Protein AF-A0A330L4J0-F1 (afdb_monomer_lite)

Foldseek 3Di:
DDDDDPPDDPLVVLCCVPPPDDDPPDDDDDDDDDDDDPDDCPVVSVVSSVVD

Radius of gyration: 12.1 Å; chains: 1; bounding box: 26×22×33 Å

Secondary structure (DSSP, 8-state):
-----TTS-HHHHHHHHHHT---SSS-----------SS--HHHHHHHHHH-

Organism: NCBI:txid1436998

Structure (mmCIF, N/CA/C/O backbone):
data_AF-A0A330L4J0-F1
#
_entry.id   AF-A0A330L4J0-F1
#
loop_
_atom_site.group_PDB
_atom_site.id
_atom_site.type_symbol
_atom_site.label_atom_id
_atom_site.label_alt_id
_atom_site.label_comp_id
_atom_site.label_asym_id
_atom_site.label_entity_id
_ato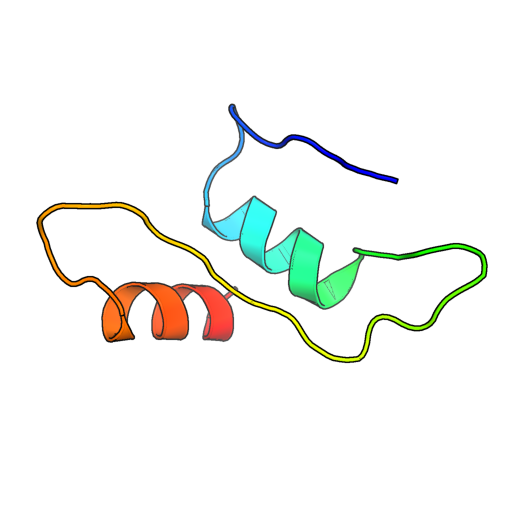m_site.label_seq_id
_atom_site.pdbx_PDB_ins_code
_atom_site.Cartn_x
_atom_site.Cartn_y
_atom_site.Cartn_z
_atom_site.occupancy
_atom_site.B_iso_or_equiv
_atom_site.auth_seq_id
_atom_site.auth_comp_id
_atom_site.auth_asym_id
_atom_site.auth_atom_id
_atom_site.pdbx_PDB_model_num
ATOM 1 N N . MET A 1 1 ? 15.482 -2.433 -4.020 1.00 73.50 1 MET A N 1
ATOM 2 C CA . MET A 1 1 ? 15.362 -0.976 -3.801 1.00 73.50 1 MET A CA 1
ATOM 3 C C . MET A 1 1 ? 14.339 -0.762 -2.703 1.00 73.50 1 MET A C 1
ATOM 5 O O . MET A 1 1 ? 13.327 -1.450 -2.727 1.00 73.50 1 MET A O 1
ATOM 9 N N . THR A 1 2 ? 14.618 0.133 -1.760 1.00 86.19 2 THR A N 1
ATOM 10 C CA . THR A 1 2 ? 13.700 0.490 -0.670 1.00 86.19 2 THR A CA 1
ATOM 11 C C . THR A 1 2 ? 13.474 1.993 -0.742 1.00 86.19 2 THR A C 1
ATOM 13 O O . THR A 1 2 ? 14.450 2.736 -0.841 1.00 86.19 2 THR A O 1
ATOM 16 N N . THR A 1 3 ? 12.218 2.429 -0.735 1.00 90.50 3 THR A N 1
ATOM 17 C CA . THR A 1 3 ? 11.833 3.843 -0.639 1.00 90.50 3 THR A CA 1
ATOM 18 C C . THR A 1 3 ? 11.197 4.097 0.724 1.00 90.50 3 THR A C 1
ATOM 20 O O . THR A 1 3 ? 10.653 3.179 1.340 1.00 90.50 3 THR A O 1
ATOM 23 N N . TRP A 1 4 ? 11.306 5.329 1.216 1.00 94.25 4 TRP A N 1
ATOM 24 C CA . TRP A 1 4 ? 10.787 5.746 2.517 1.00 94.25 4 TRP A CA 1
ATOM 25 C C . TRP A 1 4 ? 9.889 6.965 2.321 1.00 94.25 4 TRP A C 1
ATOM 27 O O . TRP A 1 4 ? 10.314 7.926 1.690 1.00 94.25 4 TRP A O 1
ATOM 37 N N . HIS A 1 5 ? 8.676 6.916 2.870 1.00 94.38 5 HIS A N 1
ATOM 38 C CA . HIS A 1 5 ? 7.632 7.931 2.687 1.00 94.38 5 HIS A CA 1
ATOM 39 C C . HIS A 1 5 ? 7.127 8.457 4.046 1.00 94.38 5 HIS A C 1
ATOM 41 O O . HIS A 1 5 ? 5.933 8.519 4.308 1.00 94.38 5 HIS A O 1
ATOM 47 N N . GLU A 1 6 ? 8.045 8.764 4.970 1.00 94.50 6 GLU A N 1
ATOM 48 C CA . GLU A 1 6 ? 7.716 9.100 6.370 1.00 94.50 6 GLU A CA 1
ATOM 49 C C . GLU A 1 6 ? 6.885 10.386 6.516 1.00 94.50 6 GLU A C 1
ATOM 51 O O . GLU A 1 6 ? 6.062 10.493 7.421 1.00 94.50 6 GLU A O 1
ATOM 56 N N . SER A 1 7 ? 7.099 11.365 5.636 1.00 94.81 7 SER A N 1
ATOM 57 C CA . SER A 1 7 ? 6.413 12.665 5.683 1.00 94.81 7 SER A CA 1
ATOM 58 C C . SER A 1 7 ? 5.201 12.755 4.753 1.00 94.81 7 SER A C 1
ATOM 60 O O . SER A 1 7 ? 4.611 13.827 4.627 1.00 94.81 7 SER A O 1
ATOM 62 N N . GLU A 1 8 ? 4.838 11.660 4.083 1.00 95.62 8 GLU A N 1
ATOM 63 C CA . GLU A 1 8 ? 3.742 11.642 3.116 1.00 95.62 8 GLU A CA 1
ATOM 64 C C . GLU A 1 8 ? 2.430 11.162 3.756 1.00 95.62 8 GLU A C 1
ATOM 66 O O . GLU A 1 8 ? 2.441 10.301 4.644 1.00 95.62 8 GLU A O 1
ATOM 71 N N . PRO A 1 9 ? 1.273 11.685 3.311 1.00 96.19 9 PRO A N 1
ATOM 72 C CA . PRO A 1 9 ? -0.021 11.156 3.716 1.00 96.19 9 PRO A CA 1
ATOM 73 C C . PRO A 1 9 ? -0.168 9.679 3.339 1.00 96.19 9 PRO A C 1
ATOM 75 O O . PRO A 1 9 ? 0.249 9.253 2.266 1.00 96.19 9 PRO A O 1
ATOM 78 N N . MET A 1 10 ? -0.841 8.900 4.189 1.00 94.94 10 MET A N 1
ATOM 79 C CA . MET A 1 10 ? -1.055 7.465 3.955 1.00 94.94 10 MET A CA 1
ATOM 80 C C . MET A 1 10 ? -1.738 7.166 2.611 1.00 94.94 10 MET A C 1
ATOM 82 O O . MET A 1 10 ? -1.393 6.183 1.964 1.00 94.94 10 MET A O 1
ATOM 86 N N . GLU A 1 11 ? -2.675 8.018 2.195 1.00 96.12 11 GLU A N 1
ATOM 87 C CA . GLU A 1 11 ? -3.382 7.915 0.913 1.00 96.12 11 GLU A CA 1
ATOM 88 C C . GLU A 1 11 ? -2.418 7.980 -0.280 1.00 96.12 11 GLU A C 1
ATOM 90 O O . GLU A 1 11 ? -2.443 7.095 -1.131 1.00 96.12 11 GLU A O 1
ATOM 95 N N . GLU A 1 12 ? -1.496 8.946 -0.287 1.00 97.00 12 GLU A N 1
ATOM 96 C CA . GLU A 1 12 ? -0.472 9.091 -1.332 1.00 97.00 12 GLU A CA 1
ATOM 97 C C . GLU A 1 12 ? 0.475 7.885 -1.361 1.00 97.00 12 GLU A C 1
ATOM 99 O O . GLU A 1 12 ? 0.774 7.338 -2.423 1.00 97.00 12 GLU A O 1
ATOM 104 N N . VAL A 1 13 ? 0.890 7.393 -0.189 1.00 96.38 13 VAL A N 1
ATOM 105 C CA . VAL A 1 13 ? 1.749 6.201 -0.090 1.00 96.38 13 VAL A CA 1
ATOM 106 C C . VAL A 1 13 ? 1.038 4.960 -0.634 1.00 96.3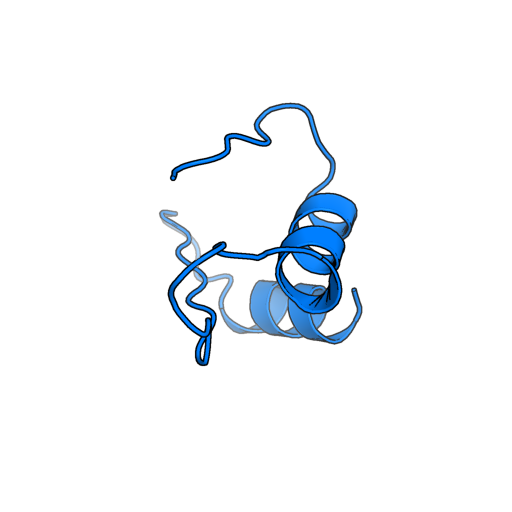8 13 VAL A C 1
ATOM 108 O O . VAL A 1 13 ? 1.637 4.137 -1.338 1.00 96.38 13 VAL A O 1
ATOM 111 N N . PHE A 1 14 ? -0.252 4.809 -0.334 1.00 97.12 14 PHE A N 1
ATOM 112 C CA . PHE A 1 14 ? -1.061 3.710 -0.849 1.00 97.12 14 PHE A CA 1
ATOM 113 C C . PHE A 1 14 ? -1.247 3.818 -2.361 1.00 97.12 14 PHE A C 1
ATOM 115 O O . PHE A 1 14 ? -0.960 2.839 -3.061 1.00 97.12 14 PHE A O 1
ATOM 122 N N . TRP A 1 15 ? -1.588 5.000 -2.875 1.00 96.62 15 TRP A N 1
ATOM 123 C CA . TRP A 1 15 ? -1.687 5.257 -4.308 1.00 96.62 15 TRP A CA 1
ATOM 124 C C . TRP A 1 15 ? -0.365 4.956 -5.027 1.00 96.62 15 TRP A C 1
ATOM 126 O O . TRP A 1 15 ? -0.360 4.225 -6.022 1.00 96.62 15 TRP A O 1
ATOM 136 N N . PHE A 1 16 ? 0.770 5.422 -4.489 1.00 96.00 16 PHE A N 1
ATOM 137 C CA . PHE A 1 16 ? 2.106 5.134 -5.015 1.00 96.00 16 PHE A CA 1
ATOM 138 C C . PHE A 1 16 ? 2.328 3.626 -5.137 1.00 96.00 16 PHE A C 1
ATOM 140 O O . PHE A 1 16 ? 2.653 3.118 -6.213 1.00 96.00 16 PHE A O 1
ATOM 147 N N . SER A 1 17 ? 2.104 2.896 -4.042 1.00 95.06 17 SER A N 1
ATOM 148 C CA . SER A 1 17 ? 2.363 1.456 -3.983 1.00 95.06 17 SER A CA 1
ATOM 149 C C . SER A 1 17 ? 1.486 0.632 -4.934 1.00 95.06 17 SER A C 1
ATOM 151 O O . SER A 1 17 ? 1.892 -0.448 -5.361 1.00 95.06 17 SER A O 1
ATOM 153 N N . LYS A 1 18 ? 0.298 1.139 -5.281 1.00 93.50 18 LYS A N 1
ATOM 154 C CA . LYS A 1 18 ? -0.665 0.501 -6.186 1.00 93.50 18 LYS A CA 1
ATOM 155 C C . LYS A 1 18 ? -0.393 0.818 -7.656 1.00 93.50 18 LYS A C 1
ATOM 157 O O . LYS A 1 18 ? -0.557 -0.060 -8.499 1.00 93.50 18 LYS A O 1
ATOM 162 N N . ASN A 1 19 ? 0.005 2.053 -7.959 1.00 93.81 19 ASN A N 1
ATOM 163 C CA . ASN A 1 19 ? -0.000 2.562 -9.330 1.00 93.81 19 ASN A CA 1
ATOM 164 C C . ASN A 1 19 ? 1.394 2.705 -9.942 1.00 93.81 19 ASN A C 1
ATOM 166 O O . ASN A 1 19 ? 1.558 2.445 -11.133 1.00 93.81 19 ASN A O 1
ATOM 170 N N . ILE A 1 20 ? 2.392 3.127 -9.160 1.00 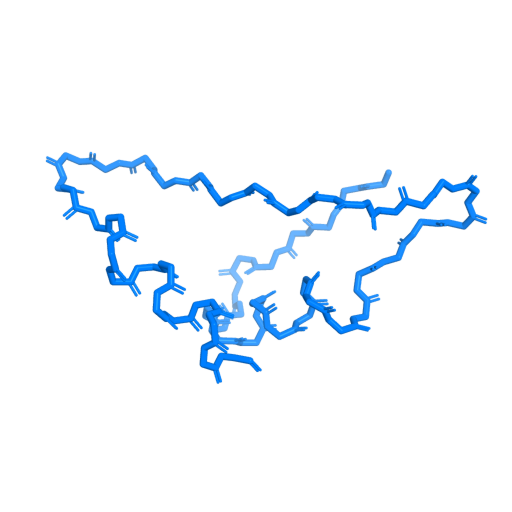94.81 20 ILE A N 1
ATOM 171 C CA . ILE A 1 20 ? 3.702 3.523 -9.705 1.00 94.81 20 ILE A CA 1
ATOM 172 C C . ILE A 1 20 ? 4.905 2.865 -9.022 1.00 94.81 20 ILE A C 1
ATOM 174 O O . ILE A 1 20 ? 6.027 3.000 -9.512 1.00 94.81 20 ILE A O 1
ATOM 178 N N . ALA A 1 21 ? 4.705 2.100 -7.945 1.00 94.56 21 ALA A N 1
ATOM 179 C CA . ALA A 1 21 ? 5.766 1.274 -7.381 1.00 94.56 21 ALA A CA 1
ATOM 180 C C . ALA A 1 21 ? 6.245 0.236 -8.404 1.00 94.56 21 ALA A C 1
ATOM 182 O O . ALA A 1 21 ? 5.482 -0.583 -8.918 1.00 94.56 21 ALA A O 1
ATOM 183 N N . PHE A 1 22 ? 7.543 0.263 -8.690 1.00 94.00 22 PHE A N 1
ATOM 184 C CA . PHE A 1 22 ? 8.140 -0.505 -9.772 1.00 94.00 22 PHE A CA 1
ATOM 185 C C . PHE A 1 22 ? 9.551 -0.969 -9.408 1.00 94.00 22 PHE A C 1
ATOM 187 O O . PHE A 1 22 ? 10.283 -0.294 -8.683 1.00 94.00 22 PHE A O 1
ATOM 194 N N . HIS A 1 23 ? 9.949 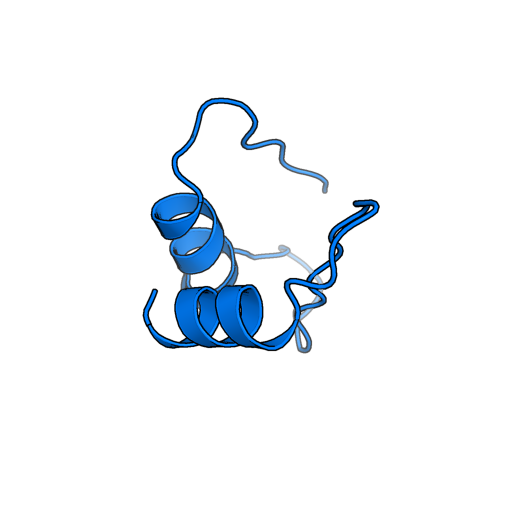-2.124 -9.944 1.00 92.75 23 HIS A N 1
ATOM 195 C CA . HIS A 1 23 ? 11.322 -2.610 -9.885 1.00 92.75 23 HIS A CA 1
ATOM 196 C C . HIS A 1 23 ? 11.823 -2.905 -11.308 1.00 92.75 23 HIS A C 1
ATOM 198 O O . HIS A 1 23 ? 11.151 -3.636 -12.036 1.00 92.75 23 HIS A O 1
ATOM 204 N N . PRO A 1 24 ? 13.015 -2.415 -11.709 1.00 93.25 24 PRO A N 1
ATOM 205 C CA . PRO A 1 24 ? 13.481 -2.464 -13.101 1.00 93.25 24 PRO A CA 1
ATOM 206 C C . PRO A 1 24 ? 13.641 -3.875 -13.669 1.00 93.25 24 PRO A C 1
ATOM 208 O O . PRO A 1 24 ? 13.615 -4.055 -14.882 1.00 93.25 24 PRO A O 1
ATOM 211 N N . THR A 1 25 ? 13.813 -4.877 -12.806 1.00 95.19 25 THR A N 1
ATOM 212 C CA . THR A 1 25 ? 14.088 -6.261 -13.218 1.00 95.19 25 THR A CA 1
ATOM 213 C C . THR A 1 25 ? 13.115 -7.297 -12.656 1.00 95.19 25 THR A C 1
ATOM 215 O O . THR A 1 25 ? 13.189 -8.458 -13.046 1.00 95.19 25 THR A O 1
ATOM 218 N N . VAL A 1 26 ? 12.212 -6.925 -11.739 1.00 93.44 26 VAL A N 1
ATOM 219 C CA . VAL A 1 26 ? 11.346 -7.885 -11.027 1.00 93.44 26 VAL A CA 1
ATOM 220 C C . VAL A 1 26 ? 9.909 -7.387 -11.046 1.00 93.44 26 VAL A C 1
ATOM 222 O O . VAL A 1 26 ? 9.643 -6.232 -10.733 1.00 93.44 26 VAL A O 1
ATOM 225 N N . LYS A 1 27 ? 8.961 -8.265 -11.379 1.00 92.94 27 LYS A N 1
ATOM 226 C CA . LYS A 1 27 ? 7.539 -7.924 -11.321 1.00 92.94 27 LYS A CA 1
ATOM 227 C C . LYS A 1 27 ? 7.047 -7.958 -9.876 1.00 92.94 27 LYS A C 1
ATOM 229 O O . LYS A 1 27 ? 7.137 -8.988 -9.211 1.00 92.94 27 LYS A O 1
ATOM 234 N N . LEU A 1 28 ? 6.468 -6.854 -9.418 1.00 92.38 28 LEU A N 1
ATOM 235 C CA . LEU A 1 28 ? 5.767 -6.795 -8.139 1.00 92.38 28 LEU A CA 1
ATOM 236 C C . LEU A 1 28 ? 4.356 -7.368 -8.334 1.00 92.38 28 LEU A C 1
ATOM 238 O O . LEU A 1 28 ? 3.545 -6.797 -9.056 1.00 92.38 28 LEU A O 1
ATOM 242 N N . GLY A 1 29 ? 4.093 -8.550 -7.771 1.00 92.31 29 GLY A N 1
ATOM 243 C CA . GLY A 1 29 ? 2.814 -9.261 -7.939 1.00 92.31 29 GLY A CA 1
ATOM 244 C C . GLY A 1 29 ? 1.913 -9.262 -6.704 1.00 92.31 29 GLY A C 1
ATOM 245 O O . GLY A 1 29 ? 0.767 -9.695 -6.784 1.00 92.31 29 GLY A O 1
ATOM 246 N N . ARG A 1 30 ? 2.429 -8.822 -5.554 1.00 92.88 30 ARG A N 1
ATOM 247 C CA . ARG A 1 30 ? 1.704 -8.813 -4.283 1.00 92.88 30 ARG A CA 1
ATOM 248 C C . ARG A 1 30 ? 2.175 -7.651 -3.422 1.00 92.88 30 ARG A C 1
ATOM 250 O O . ARG A 1 30 ? 3.373 -7.516 -3.188 1.00 92.88 30 ARG A O 1
ATOM 257 N N . THR A 1 31 ? 1.218 -6.899 -2.892 1.00 94.00 31 THR A N 1
ATOM 258 C CA . THR A 1 31 ? 1.447 -5.874 -1.868 1.00 94.00 31 THR A CA 1
ATOM 259 C C . THR A 1 31 ? 1.121 -6.453 -0.495 1.00 94.00 31 THR A C 1
ATOM 261 O O . THR A 1 31 ? 0.138 -7.180 -0.337 1.00 94.00 31 THR A O 1
ATOM 264 N N . VAL A 1 32 ? 1.959 -6.164 0.499 1.00 95.50 32 VAL A N 1
ATOM 265 C CA . VAL A 1 32 ? 1.748 -6.568 1.895 1.00 95.50 32 VAL A CA 1
ATOM 266 C C . VAL A 1 32 ? 1.751 -5.314 2.755 1.00 95.50 32 VAL A C 1
ATOM 268 O O . VAL A 1 32 ? 2.734 -4.578 2.763 1.00 95.50 32 VAL A O 1
ATOM 271 N N . LEU A 1 33 ? 0.657 -5.085 3.480 1.00 95.94 33 LEU A N 1
ATOM 272 C CA . LEU A 1 33 ? 0.539 -3.992 4.441 1.00 95.94 33 LEU A CA 1
ATOM 273 C C . LEU A 1 33 ? 0.905 -4.509 5.833 1.00 95.94 33 LEU A C 1
ATOM 275 O O . LEU A 1 33 ? 0.371 -5.525 6.278 1.00 95.94 33 LEU A O 1
ATOM 279 N N . VAL A 1 34 ? 1.807 -3.810 6.521 1.00 95.38 34 VAL A N 1
ATOM 280 C CA . VAL A 1 34 ? 2.236 -4.153 7.883 1.00 95.38 34 VAL A CA 1
ATOM 281 C C . VAL A 1 34 ? 1.991 -2.956 8.789 1.00 95.38 34 VAL A C 1
ATOM 283 O O . VAL A 1 34 ? 2.528 -1.876 8.561 1.00 95.38 34 VAL A O 1
ATOM 286 N N . 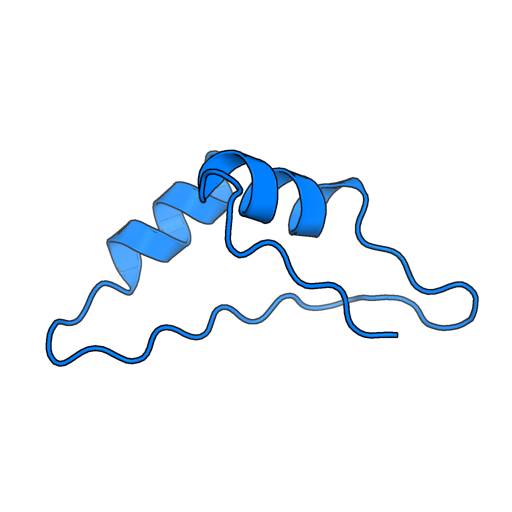HIS A 1 35 ? 1.193 -3.158 9.835 1.00 95.50 35 HIS A N 1
ATOM 287 C CA . HIS A 1 35 ? 0.908 -2.148 10.847 1.00 95.50 35 HIS A CA 1
ATOM 288 C C . HIS A 1 35 ? 1.197 -2.716 12.235 1.00 95.50 35 HIS A C 1
ATOM 290 O O . HIS A 1 35 ? 0.582 -3.698 12.648 1.00 95.50 35 HIS A O 1
ATOM 296 N N . ILE A 1 36 ? 2.141 -2.102 12.949 1.00 96.06 36 ILE A N 1
ATOM 297 C CA . ILE A 1 36 ? 2.541 -2.512 14.297 1.00 96.06 36 ILE A CA 1
ATOM 298 C C . ILE A 1 36 ? 1.883 -1.554 15.285 1.00 96.06 36 ILE A C 1
ATOM 300 O O . ILE A 1 36 ? 2.247 -0.384 15.370 1.00 96.06 36 ILE A O 1
ATOM 304 N N . SER A 1 37 ? 0.879 -2.044 16.006 1.00 96.25 37 SER A N 1
ATOM 305 C CA . SER A 1 37 ? 0.087 -1.255 16.947 1.00 96.25 37 SER A CA 1
ATOM 306 C C . SER A 1 37 ? -0.584 -2.169 17.966 1.00 96.25 37 SER A C 1
ATOM 308 O O . SER A 1 37 ? -0.855 -3.334 17.684 1.00 96.25 37 SER A O 1
ATOM 310 N N . SER A 1 38 ? -0.891 -1.632 19.147 1.00 97.25 38 SER A N 1
ATOM 311 C CA . SER A 1 38 ? -1.699 -2.323 20.159 1.00 97.25 38 SER A CA 1
ATOM 312 C C . SER A 1 38 ? -3.182 -2.418 19.779 1.00 97.25 38 SER A C 1
ATOM 314 O O . SER A 1 38 ? -3.930 -3.173 20.397 1.00 97.25 38 SER A O 1
ATOM 316 N N . ARG A 1 39 ? -3.623 -1.657 18.768 1.00 97.25 39 ARG A N 1
ATOM 317 C CA . ARG A 1 39 ? -4.999 -1.657 18.260 1.00 97.25 39 ARG A CA 1
ATOM 318 C C . ARG A 1 39 ? -5.061 -2.329 16.896 1.00 97.25 39 ARG A C 1
ATOM 320 O O . ARG A 1 39 ? -4.314 -1.964 15.991 1.00 97.25 39 ARG A O 1
ATOM 327 N N . ASN A 1 40 ? -6.009 -3.250 16.732 1.00 96.25 40 ASN A N 1
ATOM 328 C CA . ASN A 1 40 ? -6.290 -3.836 15.428 1.00 96.25 40 ASN A CA 1
ATOM 329 C C . ASN A 1 40 ? -6.949 -2.789 14.508 1.00 96.25 40 ASN A C 1
ATOM 331 O O . ASN A 1 40 ? -8.003 -2.250 14.844 1.00 96.25 40 ASN A O 1
ATOM 335 N N . LYS A 1 41 ? -6.312 -2.518 13.363 1.00 96.62 41 LYS A N 1
ATOM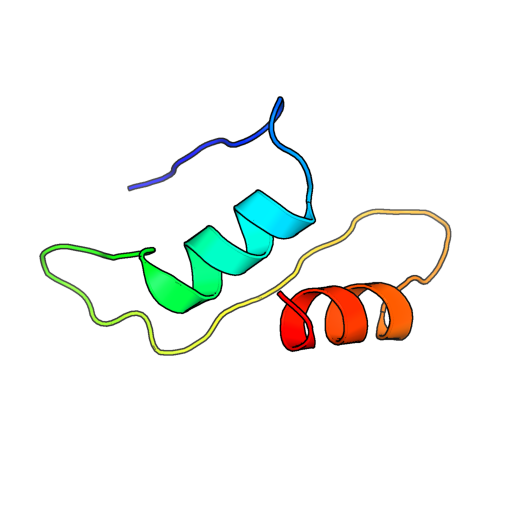 336 C CA . LYS A 1 41 ? -6.787 -1.624 12.293 1.00 96.62 41 LYS A CA 1
ATOM 337 C C . LYS A 1 41 ? -6.881 -2.315 10.927 1.00 96.62 41 LYS A C 1
ATOM 339 O O . LYS A 1 41 ? -6.876 -1.646 9.900 1.00 96.62 41 LYS A O 1
ATOM 344 N N . HIS A 1 42 ? -6.925 -3.646 10.905 1.00 96.44 42 HIS A N 1
ATOM 345 C CA . HIS A 1 42 ? -6.877 -4.442 9.678 1.00 96.44 42 HIS A CA 1
ATOM 346 C C . HIS A 1 42 ? -7.872 -3.961 8.607 1.00 96.44 42 HIS A C 1
ATOM 348 O O . HIS A 1 42 ? -7.459 -3.609 7.503 1.00 96.44 42 HIS A O 1
ATOM 354 N N . ASP A 1 43 ? -9.158 -3.870 8.950 1.00 97.81 43 ASP A N 1
ATOM 355 C CA . ASP A 1 43 ? -10.206 -3.542 7.974 1.00 97.81 43 ASP A CA 1
ATOM 356 C C . ASP A 1 43 ? -10.170 -2.067 7.546 1.00 97.81 43 ASP A C 1
ATOM 358 O O . ASP A 1 43 ? -10.404 -1.755 6.380 1.00 97.81 43 ASP A O 1
ATOM 362 N N . GLU A 1 44 ? -9.818 -1.161 8.467 1.00 97.25 44 GLU A N 1
ATOM 363 C CA . GLU A 1 44 ? -9.627 0.273 8.192 1.00 97.25 44 GLU A CA 1
ATOM 364 C C . GLU A 1 44 ? -8.521 0.483 7.151 1.00 97.25 44 GLU A C 1
ATOM 366 O O . GLU A 1 44 ? -8.717 1.197 6.169 1.00 97.25 44 GLU A O 1
ATOM 371 N N . LEU A 1 45 ? -7.376 -0.181 7.334 1.00 97.25 45 LEU A N 1
ATOM 372 C CA . LEU A 1 45 ? -6.220 -0.039 6.451 1.00 97.25 45 LEU A CA 1
ATOM 373 C C . LEU A 1 45 ? -6.431 -0.717 5.098 1.00 97.25 45 LEU A C 1
ATOM 375 O O . LEU A 1 45 ? -6.033 -0.158 4.079 1.00 97.25 45 LEU A O 1
ATOM 379 N N . LEU A 1 46 ? -7.074 -1.890 5.061 1.00 97.12 46 LEU A N 1
ATOM 380 C CA . LEU A 1 46 ? -7.421 -2.533 3.792 1.00 97.12 46 LEU A CA 1
ATOM 381 C C . LEU A 1 46 ? -8.411 -1.697 2.987 1.00 97.12 46 LEU A C 1
ATOM 383 O O . LEU A 1 46 ? -8.261 -1.591 1.772 1.00 97.12 46 LEU A O 1
ATOM 387 N N . LYS A 1 47 ? -9.394 -1.088 3.656 1.00 97.69 47 LYS A N 1
ATOM 388 C CA . LYS A 1 47 ? -10.326 -0.175 3.003 1.00 97.69 47 LYS A CA 1
ATOM 389 C C . LYS A 1 47 ? -9.605 1.056 2.454 1.00 97.69 47 LYS A C 1
ATOM 391 O O . LYS A 1 47 ? -9.738 1.338 1.272 1.00 97.69 47 LYS A O 1
ATOM 396 N N . ALA A 1 48 ? -8.789 1.724 3.268 1.00 97.12 48 ALA A N 1
ATOM 397 C CA . ALA A 1 48 ? -8.014 2.882 2.822 1.00 97.12 48 ALA A CA 1
ATOM 398 C C . ALA A 1 48 ? -7.091 2.547 1.635 1.00 97.12 48 ALA A C 1
ATOM 400 O O . ALA A 1 48 ? -6.962 3.343 0.714 1.00 97.12 48 ALA A O 1
ATOM 401 N N . TYR A 1 49 ? -6.489 1.354 1.615 1.00 97.31 49 TYR A N 1
ATOM 402 C CA . TYR A 1 49 ? -5.681 0.892 0.483 1.00 97.31 49 TYR A CA 1
ATOM 403 C C . TYR A 1 49 ? -6.503 0.602 -0.780 1.00 97.31 49 TYR A C 1
ATOM 405 O O . TYR A 1 49 ? -6.032 0.808 -1.898 1.00 97.31 49 TYR A O 1
ATOM 413 N N . ALA A 1 50 ? -7.723 0.089 -0.622 1.00 95.94 50 ALA A N 1
ATOM 414 C CA . ALA A 1 50 ? -8.621 -0.151 -1.745 1.00 95.94 50 ALA A CA 1
ATOM 415 C C . ALA A 1 50 ? -9.119 1.163 -2.368 1.00 95.94 50 ALA A C 1
ATOM 417 O O . ALA A 1 50 ? -9.196 1.239 -3.598 1.00 95.94 50 ALA A O 1
ATOM 418 N N . ASP A 1 51 ? -9.415 2.154 -1.520 1.00 96.50 51 ASP A N 1
ATOM 419 C CA . ASP A 1 51 ? -9.981 3.456 -1.888 1.00 96.50 51 ASP A CA 1
ATOM 420 C C . ASP A 1 51 ? -8.940 4.431 -2.483 1.00 96.50 51 ASP A C 1
ATOM 422 O O . ASP A 1 51 ? -9.326 5.312 -3.249 1.00 96.50 51 ASP A O 1
ATOM 426 N N . ALA A 1 52 ? -7.648 4.252 -2.173 1.00 93.62 52 ALA A N 1
ATOM 427 C CA . ALA A 1 52 ? -6.527 4.978 -2.787 1.00 93.62 52 ALA A CA 1
ATOM 428 C C . ALA A 1 52 ? -6.283 4.558 -4.248 1.00 93.62 52 ALA A C 1
ATOM 430 O O . ALA A 1 52 ? -6.011 5.435 -5.091 1.00 93.62 52 ALA A O 1
#

InterPro domains:
  IPR056101 Domain of unknown function DUF7684 [PF24733] (1-52)

Sequence (52 aa):
MTTWHESEPMEEVFWFSKNIAFHPTVKLGRTVLVHISSRNKHDELLKAYADA

pLDDT: mean 94.71, std 3.61, range [73.5, 97.81]